Protein AF-S8FD51-F1 (afdb_monomer_lite)

Secondary structure (DSSP, 8-state):
------------PPPPHHHHHHS----------S--HHHHHHHHHHHHHHHHHHHHHHHT-HHHHTTS-HHHHHHHHHHHHHHHHHHHTGGGGGGS-HHHHHHHHHHHHHHHT-----TTS-HHHHHHHHHHHHHHHHTT-TTTT---

pLDDT: mean 81.38, std 18.93, range [36.38, 97.75]

Structure (mmCIF, N/CA/C/O backbone):
data_AF-S8FD51-F1
#
_entry.id   AF-S8FD51-F1
#
loop_
_atom_site.group_PDB
_atom_site.id
_atom_site.type_symbol
_atom_site.label_atom_id
_atom_site.label_alt_id
_atom_site.label_comp_id
_atom_site.label_asym_id
_atom_site.label_entity_id
_atom_site.label_seq_id
_atom_site.pdbx_PDB_ins_code
_atom_site.Cartn_x
_atom_site.Cartn_y
_atom_site.Cartn_z
_atom_site.occupancy
_atom_site.B_iso_or_equiv
_atom_site.auth_seq_id
_atom_site.auth_comp_id
_atom_site.auth_asym_id
_atom_site.auth_atom_id
_atom_site.pdbx_PDB_model_num
ATOM 1 N N . PRO A 1 1 ? 45.066 35.137 -1.827 1.00 44.81 1 PRO A N 1
ATOM 2 C CA . PRO A 1 1 ? 43.643 35.160 -1.405 1.00 44.81 1 PRO A CA 1
ATOM 3 C C . PRO A 1 1 ? 42.875 33.994 -2.047 1.00 44.81 1 PRO A C 1
ATOM 5 O O . PRO A 1 1 ? 42.878 33.868 -3.266 1.00 44.81 1 PRO A O 1
ATOM 8 N N . LEU A 1 2 ? 42.321 33.110 -1.211 1.00 41.88 2 LEU A N 1
ATOM 9 C CA . LEU A 1 2 ? 41.538 31.920 -1.578 1.00 41.88 2 LEU A CA 1
ATOM 10 C C . LEU A 1 2 ? 40.122 32.286 -2.056 1.00 41.88 2 LEU A C 1
ATOM 12 O O . LEU A 1 2 ? 39.590 33.321 -1.654 1.00 41.88 2 LEU A O 1
ATOM 16 N N . PRO A 1 3 ? 39.451 31.340 -2.726 1.00 45.03 3 PRO A N 1
ATOM 17 C CA . PRO A 1 3 ? 38.147 30.893 -2.253 1.00 45.03 3 PRO A CA 1
ATOM 18 C C . PRO A 1 3 ? 38.200 29.416 -1.838 1.00 45.03 3 PRO A C 1
ATOM 20 O O . PRO A 1 3 ? 38.719 28.562 -2.553 1.00 45.03 3 PRO A O 1
ATOM 23 N N . ALA A 1 4 ? 37.686 29.136 -0.641 1.00 45.97 4 ALA A N 1
ATOM 24 C CA . ALA A 1 4 ? 37.618 27.806 -0.048 1.00 45.97 4 ALA A CA 1
ATOM 25 C C . ALA A 1 4 ? 36.537 26.925 -0.717 1.00 45.97 4 ALA A C 1
ATOM 27 O O . ALA A 1 4 ? 35.536 27.458 -1.203 1.00 45.97 4 ALA A O 1
ATOM 28 N N . PRO A 1 5 ? 36.671 25.584 -0.689 1.00 44.50 5 PRO A N 1
ATOM 29 C CA . PRO A 1 5 ? 35.609 24.675 -1.106 1.00 44.50 5 PRO A CA 1
ATOM 30 C C . PRO A 1 5 ? 34.460 24.707 -0.091 1.00 44.50 5 PRO A C 1
ATOM 32 O O . PRO A 1 5 ? 34.668 24.498 1.107 1.00 44.50 5 PRO A O 1
ATOM 35 N N . ILE A 1 6 ? 33.237 24.943 -0.565 1.00 46.31 6 ILE A N 1
ATOM 36 C CA . ILE A 1 6 ? 32.030 24.867 0.261 1.00 46.31 6 ILE A CA 1
ATOM 37 C C . ILE A 1 6 ? 31.780 23.399 0.622 1.00 46.31 6 ILE A C 1
ATOM 39 O O . ILE A 1 6 ? 31.456 22.561 -0.220 1.00 46.31 6 ILE A O 1
ATOM 43 N N . ARG A 1 7 ? 31.930 23.109 1.913 1.00 38.81 7 ARG A N 1
ATOM 44 C CA . ARG A 1 7 ? 31.528 21.872 2.580 1.00 38.81 7 ARG A CA 1
ATOM 45 C C . ARG A 1 7 ? 30.009 21.717 2.464 1.00 38.81 7 ARG A C 1
ATOM 47 O O . ARG A 1 7 ? 29.268 22.385 3.176 1.00 38.81 7 ARG A O 1
ATOM 54 N N . SER A 1 8 ? 29.541 20.835 1.586 1.00 41.50 8 SER A N 1
ATOM 55 C CA . SER A 1 8 ? 28.147 20.383 1.623 1.00 41.50 8 SER A CA 1
ATOM 56 C C . SER A 1 8 ? 28.013 19.382 2.770 1.00 41.50 8 SER A C 1
ATOM 58 O O . SER A 1 8 ? 28.536 18.272 2.704 1.00 41.50 8 SER A O 1
ATOM 60 N N . ASN A 1 9 ? 27.408 19.830 3.869 1.00 36.38 9 ASN A N 1
ATOM 61 C CA . ASN A 1 9 ? 27.149 19.020 5.056 1.00 36.38 9 ASN A CA 1
ATOM 62 C C . ASN A 1 9 ? 26.181 17.855 4.745 1.00 36.38 9 ASN A C 1
ATOM 64 O O . ASN A 1 9 ? 25.287 18.011 3.911 1.00 36.38 9 ASN A O 1
ATOM 68 N N . PRO A 1 10 ? 26.310 16.710 5.440 1.00 53.09 10 PRO A N 1
ATOM 69 C CA . PRO A 1 10 ? 25.436 15.557 5.276 1.00 53.09 10 PRO A CA 1
ATOM 70 C C . PRO A 1 10 ? 24.242 15.680 6.225 1.00 53.09 10 PRO A C 1
ATOM 72 O O . PRO A 1 10 ? 24.395 15.457 7.424 1.00 53.09 10 PRO A O 1
ATOM 75 N N . THR A 1 11 ? 23.045 16.043 5.758 1.00 45.69 11 THR A N 1
ATOM 76 C CA . THR A 1 11 ? 21.856 15.935 6.626 1.00 45.69 11 THR A CA 1
ATOM 77 C C . THR A 1 11 ? 20.558 15.800 5.838 1.00 45.69 11 THR A C 1
ATOM 79 O O . THR A 1 11 ? 19.905 16.775 5.494 1.00 45.69 11 THR A O 1
ATOM 82 N N . ALA A 1 12 ? 20.153 14.558 5.608 1.00 46.50 12 ALA A N 1
ATOM 83 C CA . ALA A 1 12 ? 18.745 14.192 5.575 1.00 46.50 12 ALA A CA 1
ATOM 84 C C . ALA A 1 12 ? 18.652 12.826 6.254 1.00 46.50 12 ALA A C 1
ATOM 86 O O . ALA A 1 12 ? 18.566 11.786 5.604 1.00 46.50 12 ALA A O 1
ATOM 87 N N . GLN A 1 13 ? 18.785 12.824 7.584 1.00 48.22 13 GLN A N 1
ATOM 88 C CA . GLN A 1 13 ? 18.284 11.689 8.349 1.00 48.22 13 GLN A CA 1
ATOM 89 C C . GLN A 1 13 ? 16.775 11.596 8.077 1.00 48.22 13 GLN A C 1
ATOM 91 O O . GLN A 1 13 ? 16.110 12.635 8.049 1.00 48.22 13 GLN A O 1
ATOM 96 N N . PRO A 1 14 ? 16.221 10.395 7.848 1.00 50.59 14 PRO A N 1
ATOM 97 C CA . PRO A 1 14 ? 14.779 10.235 7.809 1.00 50.59 14 PRO A CA 1
ATOM 98 C C . PRO A 1 14 ? 14.224 10.729 9.147 1.00 50.59 14 PRO A C 1
ATOM 100 O O . PRO A 1 14 ? 14.626 10.217 10.192 1.00 50.59 14 PRO A O 1
ATOM 103 N N . CYS A 1 15 ? 13.349 11.740 9.125 1.00 52.56 15 CYS A N 1
ATOM 104 C CA . CYS A 1 15 ? 12.656 12.191 10.329 1.00 52.56 15 CYS A CA 1
ATOM 105 C C . CYS A 1 15 ? 12.031 10.985 11.028 1.00 52.56 15 CYS A C 1
ATOM 107 O O . CYS A 1 15 ? 11.365 10.162 10.385 1.00 52.56 15 CYS A O 1
ATOM 109 N N . SER A 1 16 ? 12.242 10.893 12.338 1.00 58.25 16 SER A N 1
ATOM 110 C CA . SER A 1 16 ? 11.677 9.818 13.144 1.00 58.25 16 SER A CA 1
ATOM 111 C C . SER A 1 16 ? 10.146 9.833 13.050 1.00 58.25 16 SER A C 1
ATOM 113 O O . SER A 1 16 ? 9.520 10.879 12.859 1.00 58.25 16 SER A O 1
ATOM 115 N N . LEU A 1 17 ? 9.511 8.668 13.193 1.00 55.38 17 LEU A N 1
ATOM 116 C CA . LEU A 1 17 ? 8.048 8.545 13.178 1.00 55.38 17 LEU A CA 1
ATOM 117 C C . LEU A 1 17 ? 7.397 9.490 14.212 1.00 55.38 17 LEU A C 1
ATOM 119 O O . LEU A 1 17 ? 6.369 10.102 13.931 1.00 55.38 17 LEU A O 1
ATOM 123 N N . ALA A 1 18 ? 8.056 9.699 15.357 1.00 54.53 18 ALA A N 1
ATOM 124 C CA . ALA A 1 18 ? 7.646 10.649 16.388 1.00 54.53 18 ALA A CA 1
ATOM 125 C C . ALA A 1 18 ? 7.686 12.118 15.919 1.00 54.53 18 ALA A C 1
ATOM 127 O O . ALA A 1 18 ? 6.749 12.868 16.200 1.00 54.53 18 ALA A O 1
ATOM 128 N N . GLU A 1 19 ? 8.707 12.535 15.164 1.00 54.28 19 GLU A N 1
ATOM 129 C CA . GLU A 1 19 ? 8.788 13.892 14.598 1.00 54.28 19 GLU A CA 1
ATOM 130 C C . GLU A 1 19 ? 7.746 14.127 13.506 1.00 54.28 19 GLU A C 1
ATOM 132 O O . GLU A 1 19 ? 7.144 15.197 13.452 1.00 54.28 19 GLU A O 1
ATOM 137 N N . ARG A 1 20 ? 7.466 13.123 12.667 1.00 57.88 20 ARG A N 1
ATOM 138 C CA . ARG A 1 20 ? 6.439 13.230 11.613 1.00 57.88 20 ARG A CA 1
ATOM 139 C C . ARG A 1 20 ? 5.025 13.339 12.186 1.00 57.88 20 ARG A C 1
ATOM 141 O O . ARG A 1 20 ? 4.180 13.990 11.582 1.00 57.88 20 ARG A O 1
ATOM 148 N N . LEU A 1 21 ? 4.781 12.723 13.342 1.00 54.56 21 LEU A N 1
ATOM 149 C CA . LEU A 1 21 ? 3.522 12.841 14.081 1.00 54.56 21 LEU A CA 1
ATOM 150 C C . LEU A 1 21 ? 3.428 14.129 14.919 1.00 54.56 21 LEU A C 1
ATOM 152 O O . LEU A 1 21 ? 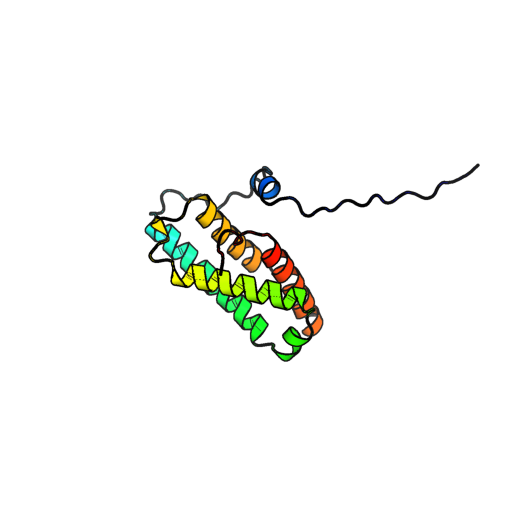2.319 14.567 15.211 1.00 54.56 21 LEU A O 1
ATOM 156 N N . SER A 1 22 ? 4.564 14.725 15.303 1.00 53.69 22 SER A N 1
ATOM 157 C CA . SER A 1 22 ? 4.620 15.935 16.145 1.00 53.69 22 SER A CA 1
ATOM 158 C C . SER A 1 22 ? 4.745 17.238 15.350 1.00 53.69 22 SER A C 1
ATOM 160 O O . SER A 1 22 ? 4.510 18.313 15.900 1.00 53.69 22 SER A O 1
ATOM 162 N N . ALA A 1 23 ? 5.113 17.173 14.066 1.00 51.84 23 ALA A N 1
ATOM 163 C CA . ALA A 1 23 ? 5.178 18.341 13.198 1.00 51.84 23 ALA A CA 1
ATOM 164 C C . ALA A 1 23 ? 3.767 18.931 12.995 1.00 51.84 23 ALA A C 1
ATOM 166 O O . ALA A 1 23 ? 2.871 18.223 12.523 1.00 51.84 23 ALA A O 1
ATOM 167 N N . PRO A 1 24 ? 3.541 20.222 13.303 1.00 45.84 24 PRO A N 1
ATOM 168 C CA . PRO A 1 24 ? 2.249 20.858 13.108 1.00 45.84 24 PRO A CA 1
ATOM 169 C C . PRO A 1 24 ? 2.065 21.137 11.616 1.00 45.84 24 PRO A C 1
ATOM 171 O O . PRO A 1 24 ? 2.333 22.232 11.131 1.00 45.84 24 PRO A O 1
ATOM 174 N N . THR A 1 25 ? 1.618 20.133 10.868 1.00 54.88 25 THR A N 1
ATOM 175 C CA . THR A 1 25 ? 1.099 20.351 9.517 1.00 54.88 25 THR A CA 1
ATOM 176 C C . THR A 1 25 ? -0.418 20.438 9.632 1.00 54.88 25 THR A C 1
ATOM 178 O O . THR A 1 25 ? -1.055 19.409 9.868 1.00 54.88 25 THR A O 1
ATOM 181 N N . PRO A 1 26 ? -1.046 21.618 9.481 1.00 49.03 26 PRO A N 1
ATOM 182 C CA . PRO A 1 26 ? -2.493 21.717 9.402 1.00 49.03 26 PRO A CA 1
ATOM 183 C C . PRO A 1 26 ? -2.944 21.296 7.997 1.00 49.03 26 PRO A C 1
ATOM 185 O O . PRO A 1 26 ? -3.508 22.077 7.239 1.00 49.03 26 PRO A O 1
ATOM 188 N N . CYS A 1 27 ? -2.703 20.040 7.628 1.00 40.34 27 CYS A N 1
ATOM 189 C CA . CYS A 1 27 ? -3.545 19.393 6.637 1.00 40.34 27 CYS A CA 1
ATOM 190 C C . CYS A 1 27 ? -4.773 18.934 7.405 1.00 40.34 27 CYS A C 1
ATOM 192 O O . CYS A 1 27 ? -4.749 17.895 8.062 1.00 40.34 27 CYS A O 1
ATOM 194 N N . SER A 1 28 ? -5.814 19.769 7.381 1.00 43.00 28 SER A N 1
ATOM 195 C CA . SER A 1 28 ? -7.147 19.407 7.844 1.00 43.00 28 SER A CA 1
ATOM 196 C C . SER A 1 28 ? -7.500 18.049 7.246 1.00 43.00 28 SER A C 1
ATOM 198 O O . SER A 1 28 ? -7.869 17.948 6.077 1.00 43.00 28 SER A O 1
ATOM 200 N N . LEU A 1 29 ? -7.388 16.994 8.055 1.00 54.12 29 LEU A N 1
ATOM 201 C CA . LEU A 1 29 ? -8.103 15.755 7.800 1.00 54.12 29 LEU A CA 1
ATOM 202 C C . LEU A 1 29 ? -9.577 16.132 7.583 1.00 54.12 29 LEU A C 1
ATOM 204 O O . LEU A 1 29 ? -10.039 17.104 8.194 1.00 54.12 29 LEU A O 1
ATOM 208 N N . PRO A 1 30 ? -10.314 15.430 6.704 1.00 47.28 30 PRO A N 1
ATOM 209 C CA . PRO A 1 30 ? -11.740 15.668 6.556 1.00 47.28 30 PRO A CA 1
ATOM 210 C C . PRO A 1 30 ? -12.361 15.615 7.946 1.00 47.28 30 PRO A C 1
ATOM 212 O O . PRO A 1 30 ? -12.223 14.613 8.648 1.00 47.28 30 PRO A O 1
ATOM 215 N N . ASP A 1 31 ? -12.950 16.737 8.350 1.00 48.25 31 ASP A N 1
ATOM 216 C CA . ASP A 1 31 ? -13.479 16.944 9.685 1.00 48.25 31 ASP A CA 1
ATOM 217 C C . ASP A 1 31 ? -14.496 15.828 9.944 1.00 48.25 31 ASP A C 1
ATOM 219 O O . ASP A 1 31 ? -15.559 15.766 9.316 1.00 48.25 31 ASP A O 1
ATOM 223 N N . PHE A 1 32 ? -14.120 14.863 10.788 1.00 49.00 32 PHE A N 1
ATOM 224 C CA . PHE A 1 32 ? -14.949 13.721 11.160 1.00 49.00 32 PHE A CA 1
ATOM 225 C C . PHE A 1 32 ? -16.050 14.222 12.097 1.00 49.00 32 PHE A C 1
ATOM 227 O O . PHE A 1 32 ? -16.132 13.835 13.263 1.00 49.00 32 PHE A O 1
ATOM 234 N N . LYS A 1 33 ? -16.922 15.104 11.604 1.00 52.03 33 LYS A N 1
ATOM 235 C CA . LYS A 1 33 ? -18.175 15.432 12.272 1.00 52.03 33 LYS A CA 1
ATOM 236 C C . LYS A 1 33 ? -18.961 14.130 12.454 1.00 52.03 33 LYS A C 1
ATOM 238 O O . LYS A 1 33 ? -19.507 13.599 11.495 1.00 52.03 33 LYS A O 1
ATOM 243 N N . LYS A 1 34 ? -18.956 13.621 13.694 1.00 56.19 34 LYS A N 1
ATOM 244 C CA . LYS A 1 34 ? -19.784 12.528 14.241 1.00 56.19 34 LYS A CA 1
ATOM 245 C C . LYS A 1 34 ? -20.008 11.335 13.292 1.00 56.19 34 LYS A C 1
ATOM 247 O O . LYS A 1 34 ? -21.143 10.909 13.111 1.00 56.19 34 LYS A O 1
ATOM 252 N N . LYS A 1 35 ? -18.946 10.762 12.717 1.00 64.06 35 LYS A N 1
ATOM 253 C CA . LYS A 1 35 ? -19.058 9.411 12.139 1.00 64.06 35 LYS A CA 1
ATOM 254 C C . LYS A 1 35 ? -19.059 8.387 13.266 1.00 64.06 35 LYS A C 1
ATOM 256 O O . LYS A 1 35 ? -18.278 8.519 14.210 1.00 64.06 35 LYS A O 1
ATOM 261 N N . SER A 1 36 ? -19.936 7.394 13.189 1.00 74.69 36 SER A N 1
ATOM 262 C CA . SER A 1 36 ? -19.909 6.274 14.137 1.00 74.69 36 SER A CA 1
ATOM 263 C C . SER A 1 36 ? -18.608 5.477 13.972 1.00 74.69 36 SER A C 1
ATOM 265 O O . SER A 1 36 ? -18.046 5.436 12.876 1.00 74.69 36 SER A O 1
ATOM 267 N N . THR A 1 37 ? -18.130 4.809 15.027 1.00 77.19 37 THR A N 1
ATOM 268 C CA . THR A 1 37 ? -16.938 3.937 14.956 1.00 77.19 37 THR A CA 1
ATOM 269 C C . THR A 1 37 ? -17.037 2.947 13.792 1.00 77.19 37 THR A C 1
ATOM 271 O O . THR A 1 37 ? -16.094 2.791 13.024 1.00 77.19 37 THR A O 1
ATOM 274 N N . LYS A 1 38 ? -18.235 2.394 13.565 1.00 81.12 38 LYS A N 1
ATOM 275 C CA . LYS A 1 38 ? -18.536 1.485 12.455 1.00 81.12 38 LYS A CA 1
ATOM 276 C C . LYS A 1 38 ? -18.317 2.113 11.073 1.00 81.12 38 LYS A C 1
ATOM 278 O O . LYS A 1 38 ? -17.791 1.463 10.175 1.00 81.12 38 LYS A O 1
ATOM 283 N N . GLU A 1 39 ? -18.696 3.376 10.884 1.00 84.62 39 GLU A N 1
ATOM 284 C CA . GLU A 1 39 ? -18.442 4.091 9.626 1.00 84.62 39 GLU A CA 1
ATOM 285 C C . GLU A 1 39 ? -16.957 4.399 9.430 1.00 84.62 39 GLU A C 1
ATOM 287 O O . GLU A 1 39 ? -16.466 4.344 8.304 1.00 84.62 39 GLU A O 1
ATOM 292 N N . VAL A 1 40 ? -16.233 4.719 10.507 1.00 82.19 40 VAL A N 1
ATOM 293 C CA . VAL A 1 40 ? -14.780 4.945 10.451 1.00 82.19 40 VAL A CA 1
ATOM 294 C C . VAL A 1 40 ? -14.062 3.661 10.038 1.00 82.19 40 VAL A C 1
ATOM 296 O O . VAL A 1 40 ? -13.248 3.704 9.115 1.00 82.19 40 VAL A O 1
ATOM 299 N N . VAL A 1 41 ? -14.420 2.526 10.645 1.00 86.31 41 VAL A N 1
ATOM 300 C CA . VAL A 1 41 ? -13.876 1.206 10.297 1.00 86.31 41 VAL A CA 1
ATOM 301 C C . VAL A 1 41 ? -14.202 0.845 8.848 1.00 86.31 41 VAL A C 1
ATOM 303 O O . VAL A 1 41 ? -13.290 0.523 8.096 1.00 86.31 41 VAL A O 1
ATOM 306 N N . GLY A 1 42 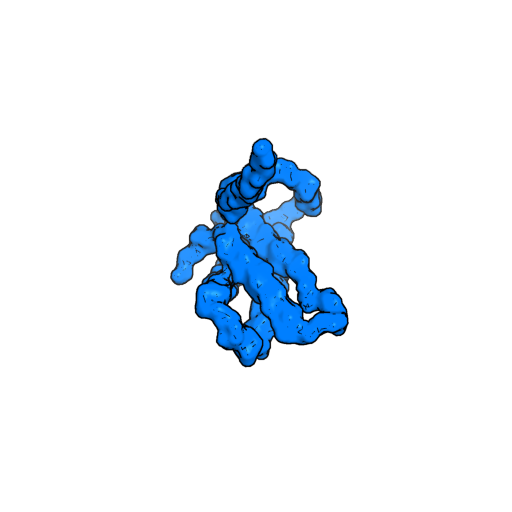? -15.449 1.012 8.397 1.00 89.88 42 GLY A N 1
ATOM 307 C CA . GLY A 1 42 ? -15.814 0.711 7.006 1.00 89.88 42 GLY A CA 1
ATOM 308 C C . GLY A 1 42 ? -15.111 1.599 5.965 1.00 89.88 42 GLY A C 1
ATOM 309 O O . GLY A 1 42 ? -14.856 1.171 4.839 1.00 89.88 42 GLY A O 1
ATOM 310 N N . ILE A 1 43 ? -14.765 2.845 6.311 1.00 89.06 43 ILE A N 1
ATOM 311 C CA . ILE A 1 43 ? -13.930 3.702 5.451 1.00 89.06 43 ILE A CA 1
ATOM 312 C C . ILE A 1 43 ? -12.483 3.203 5.435 1.00 89.06 43 ILE A C 1
ATOM 314 O O . ILE A 1 43 ? -11.848 3.216 4.377 1.00 89.06 43 ILE A O 1
ATOM 318 N N . LEU A 1 44 ? -11.956 2.801 6.592 1.00 91.19 44 LEU A N 1
ATOM 319 C CA . LEU A 1 44 ? -10.599 2.282 6.717 1.00 91.19 44 LEU A CA 1
ATOM 320 C C . LEU A 1 44 ? -10.433 0.976 5.933 1.00 91.19 44 LEU A C 1
ATOM 322 O O . LEU A 1 44 ? -9.478 0.855 5.173 1.00 91.19 44 LEU A O 1
ATOM 326 N N . GLU A 1 45 ? -11.400 0.068 6.032 1.00 94.44 45 GLU A N 1
ATOM 327 C CA . GLU A 1 45 ? -11.454 -1.196 5.294 1.00 94.44 45 GLU A CA 1
ATOM 328 C C . GLU A 1 45 ? -11.370 -0.975 3.784 1.00 94.44 45 GLU A C 1
ATOM 330 O O . GLU A 1 45 ? -10.474 -1.499 3.124 1.00 94.44 45 GLU A O 1
ATOM 335 N N . LYS A 1 46 ? -12.212 -0.089 3.239 1.00 94.38 46 LYS A N 1
ATOM 336 C CA . LYS A 1 46 ? -12.164 0.269 1.812 1.00 94.38 46 LYS A CA 1
ATOM 337 C C . LYS A 1 46 ? -10.804 0.823 1.392 1.00 94.38 46 LYS A C 1
ATOM 339 O O . LYS A 1 46 ? -10.321 0.513 0.303 1.00 94.38 46 LYS A O 1
ATOM 344 N N . LYS A 1 47 ? -10.184 1.653 2.235 1.00 94.62 47 LYS A N 1
ATOM 345 C CA . LYS A 1 47 ? -8.863 2.236 1.959 1.00 94.62 47 LYS A CA 1
ATOM 346 C C . LYS A 1 47 ? -7.760 1.185 1.973 1.00 94.62 47 LYS A C 1
ATOM 348 O O . LYS A 1 47 ? -6.920 1.213 1.077 1.00 94.62 47 LYS A O 1
ATOM 353 N N . VAL A 1 48 ? -7.771 0.277 2.946 1.00 96.88 48 VAL A N 1
ATOM 354 C CA . VAL A 1 48 ? -6.812 -0.832 3.020 1.00 96.88 48 VAL A CA 1
ATOM 355 C C . VAL A 1 48 ? -6.973 -1.734 1.804 1.00 96.88 48 VAL A C 1
ATOM 357 O O . VAL A 1 48 ? -5.988 -1.977 1.117 1.00 96.88 48 VAL A O 1
ATOM 360 N N . HIS A 1 49 ? -8.204 -2.112 1.455 1.00 96.50 49 HIS A N 1
ATOM 361 C CA . HIS A 1 49 ? -8.477 -2.936 0.279 1.00 96.50 49 HIS A CA 1
ATOM 362 C C . HIS A 1 49 ? -7.964 -2.293 -1.019 1.00 96.50 49 HIS A C 1
ATOM 364 O O . HIS A 1 49 ? -7.180 -2.901 -1.740 1.00 96.50 49 HIS A O 1
ATOM 370 N N . THR A 1 50 ? -8.297 -1.019 -1.259 1.00 95.62 50 THR A N 1
ATOM 371 C CA . THR A 1 50 ? -7.799 -0.274 -2.437 1.00 95.62 50 THR A CA 1
ATOM 372 C C . THR A 1 50 ? -6.265 -0.205 -2.453 1.00 95.62 50 THR A C 1
ATOM 374 O O . THR A 1 50 ? -5.625 -0.280 -3.498 1.00 95.62 50 THR A O 1
ATOM 377 N N . THR A 1 51 ? -5.646 -0.059 -1.278 1.00 95.75 51 THR A N 1
ATOM 378 C CA . THR A 1 51 ? -4.183 -0.027 -1.151 1.00 95.75 51 THR A CA 1
ATOM 379 C C . THR A 1 51 ? -3.576 -1.383 -1.513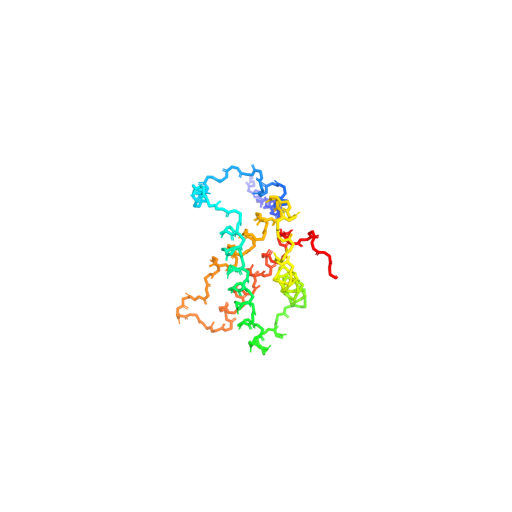 1.00 95.75 51 THR A C 1
ATOM 381 O O . THR A 1 51 ? -2.587 -1.420 -2.241 1.00 95.75 51 THR A O 1
ATOM 384 N N . ILE A 1 52 ? -4.178 -2.489 -1.070 1.00 96.69 52 ILE A N 1
ATOM 385 C CA . ILE A 1 52 ? -3.759 -3.849 -1.441 1.00 96.69 52 ILE A CA 1
ATOM 386 C C . ILE A 1 52 ? -3.866 -4.047 -2.958 1.00 96.69 52 ILE A C 1
ATOM 388 O O . ILE A 1 52 ? -2.910 -4.517 -3.570 1.00 96.69 52 ILE A O 1
ATOM 392 N N . GLU A 1 53 ? -4.960 -3.614 -3.592 1.00 94.81 53 GLU A N 1
ATOM 393 C CA . GLU A 1 53 ? -5.118 -3.681 -5.054 1.00 94.81 53 GLU A CA 1
ATOM 394 C C . GLU A 1 53 ? -4.016 -2.908 -5.798 1.00 94.81 53 GLU A C 1
ATOM 396 O O . GLU A 1 53 ? -3.471 -3.394 -6.793 1.00 94.81 53 GLU A O 1
ATOM 401 N N . HIS A 1 54 ? -3.623 -1.727 -5.303 1.00 92.12 54 HIS A N 1
ATOM 402 C CA . HIS A 1 54 ? -2.497 -0.981 -5.872 1.00 92.12 54 HIS A CA 1
ATOM 403 C C . HIS A 1 54 ? -1.176 -1.755 -5.777 1.00 92.12 54 HIS A C 1
ATOM 405 O O . HIS A 1 54 ? -0.399 -1.745 -6.734 1.00 92.12 54 HIS A O 1
ATOM 411 N N . TYR A 1 55 ? -0.911 -2.433 -4.657 1.00 94.69 55 TYR A N 1
ATOM 412 C CA . TYR A 1 55 ? 0.276 -3.283 -4.515 1.00 94.69 55 TYR A CA 1
ATOM 413 C C . TYR A 1 55 ? 0.205 -4.512 -5.426 1.00 94.69 55 TYR A C 1
ATOM 415 O O . TYR A 1 55 ? 1.196 -4.842 -6.078 1.00 94.69 55 TYR A O 1
ATOM 423 N N . GLN A 1 56 ? -0.969 -5.132 -5.561 1.00 94.88 56 GLN A N 1
ATOM 424 C CA . GLN A 1 56 ? -1.172 -6.253 -6.475 1.00 94.88 56 GLN A CA 1
ATOM 425 C C . GLN A 1 56 ? -0.841 -5.859 -7.919 1.00 94.88 56 GLN A C 1
ATOM 427 O O . GLN A 1 56 ? -0.081 -6.557 -8.587 1.00 94.88 56 GLN A O 1
ATOM 432 N N . ALA A 1 57 ? -1.287 -4.684 -8.371 1.00 92.19 57 ALA A N 1
ATOM 433 C CA . ALA A 1 57 ? -0.968 -4.178 -9.707 1.00 92.19 57 ALA A CA 1
ATOM 434 C C . ALA A 1 57 ? 0.546 -3.988 -9.947 1.00 92.19 57 ALA A C 1
ATOM 436 O O . ALA A 1 57 ? 1.011 -4.067 -11.090 1.00 92.19 57 ALA A O 1
ATOM 437 N N . ILE A 1 58 ? 1.325 -3.743 -8.887 1.00 92.56 58 ILE A N 1
ATOM 438 C CA . ILE A 1 58 ? 2.791 -3.687 -8.944 1.00 92.56 58 ILE A CA 1
ATOM 439 C C . ILE A 1 58 ? 3.386 -5.094 -9.047 1.00 92.56 58 ILE A C 1
ATOM 441 O O . ILE A 1 58 ? 4.247 -5.320 -9.902 1.00 92.56 58 ILE A O 1
ATOM 445 N N . PHE A 1 59 ? 2.917 -6.042 -8.234 1.00 94.31 59 PHE A N 1
ATOM 446 C CA . PHE A 1 59 ? 3.393 -7.430 -8.257 1.00 94.31 59 PHE A CA 1
ATOM 447 C C . PHE A 1 59 ? 3.038 -8.167 -9.552 1.00 94.31 59 PHE A C 1
ATOM 449 O O . PHE A 1 59 ? 3.846 -8.950 -10.056 1.00 94.31 59 PHE A O 1
ATOM 456 N N . ASP A 1 60 ? 1.897 -7.847 -10.161 1.00 94.50 60 ASP A N 1
ATOM 457 C CA . ASP A 1 60 ? 1.473 -8.394 -11.453 1.00 94.50 60 ASP A CA 1
ATOM 458 C C . ASP A 1 60 ? 2.460 -8.048 -12.582 1.00 94.50 60 ASP A C 1
ATOM 460 O O . ASP A 1 60 ? 2.558 -8.753 -13.590 1.00 94.50 60 ASP A O 1
ATOM 464 N N . LYS A 1 61 ? 3.261 -6.985 -12.425 1.00 93.50 61 LYS A N 1
ATOM 465 C CA . LYS A 1 61 ? 4.382 -6.668 -13.323 1.00 93.50 61 LYS A CA 1
ATOM 466 C C . LYS A 1 61 ? 5.651 -7.405 -12.902 1.00 93.50 61 LYS A C 1
ATOM 468 O O . LYS A 1 61 ? 6.710 -6.793 -12.782 1.00 93.50 61 LYS A O 1
ATOM 473 N N . LYS A 1 62 ? 5.560 -8.730 -12.751 1.00 93.19 62 LYS A N 1
ATOM 474 C CA . LYS A 1 62 ? 6.633 -9.610 -12.253 1.00 93.19 62 LYS A CA 1
ATOM 475 C C . LYS A 1 62 ? 8.007 -9.317 -12.863 1.00 93.19 62 LYS A C 1
ATOM 477 O O . LYS A 1 62 ? 8.958 -9.084 -12.132 1.00 93.19 62 LYS A O 1
ATOM 482 N N . TYR A 1 63 ? 8.096 -9.219 -14.190 1.00 94.69 63 TYR A N 1
ATOM 483 C CA . TYR A 1 63 ? 9.365 -8.951 -14.880 1.00 94.69 63 TYR A CA 1
ATOM 484 C C . TYR A 1 63 ? 9.984 -7.579 -14.548 1.00 94.69 63 TYR A C 1
ATOM 486 O O . TYR A 1 63 ? 11.191 -7.418 -14.665 1.00 94.69 63 TYR A O 1
ATOM 494 N N . LEU A 1 64 ? 9.185 -6.574 -14.164 1.00 93.88 64 LEU A N 1
ATOM 495 C CA . LEU A 1 64 ? 9.690 -5.281 -13.682 1.00 93.88 64 LEU A CA 1
ATOM 496 C C . LEU A 1 64 ? 9.995 -5.326 -12.190 1.00 93.88 64 LEU A C 1
ATOM 498 O O . LEU A 1 64 ? 10.948 -4.693 -11.739 1.00 93.88 64 LEU A O 1
ATOM 502 N N . PHE A 1 65 ? 9.189 -6.064 -11.433 1.00 94.62 65 PHE A N 1
ATOM 503 C CA . PHE A 1 65 ? 9.372 -6.239 -10.003 1.00 94.62 65 PHE A CA 1
ATOM 504 C C . PHE A 1 65 ? 10.679 -6.979 -9.684 1.00 94.62 65 PHE A C 1
ATOM 506 O O . PHE A 1 65 ? 11.431 -6.553 -8.812 1.00 94.62 65 PHE A O 1
ATOM 513 N N . GLU A 1 66 ? 11.013 -8.013 -10.458 1.00 93.81 66 GLU A N 1
ATOM 514 C CA . GLU A 1 66 ? 12.270 -8.766 -10.342 1.00 93.81 66 GLU A CA 1
ATOM 515 C C . GLU A 1 66 ? 13.516 -7.909 -10.631 1.00 93.81 66 GLU A C 1
ATOM 517 O O . GLU A 1 66 ? 14.607 -8.238 -10.169 1.00 93.81 66 GLU A O 1
ATOM 522 N N . LEU A 1 67 ? 13.367 -6.781 -11.338 1.00 93.69 67 LEU A N 1
ATOM 523 C CA . LEU A 1 67 ? 14.454 -5.824 -11.594 1.00 93.69 67 LEU A CA 1
ATOM 524 C C . LEU A 1 67 ? 14.701 -4.857 -10.426 1.00 93.69 67 LEU A C 1
ATOM 526 O O . LEU A 1 67 ? 15.637 -4.053 -10.484 1.00 93.69 67 LEU A O 1
ATOM 530 N N . LEU A 1 68 ? 13.860 -4.871 -9.390 1.00 93.38 68 LEU A N 1
ATOM 531 C CA . LEU A 1 68 ? 14.068 -4.058 -8.196 1.00 93.38 68 LEU A CA 1
ATOM 532 C C . LEU A 1 68 ? 15.211 -4.621 -7.350 1.00 93.38 68 LEU A C 1
ATOM 534 O O . LEU A 1 68 ? 15.473 -5.820 -7.343 1.00 93.38 68 LEU A O 1
ATOM 538 N N . LEU A 1 69 ? 15.856 -3.755 -6.568 1.00 92.81 69 LEU A N 1
ATOM 539 C CA . LEU A 1 69 ? 16.835 -4.192 -5.574 1.00 92.81 69 LEU A CA 1
ATOM 540 C C . LEU A 1 69 ? 16.159 -5.077 -4.518 1.00 92.81 69 LEU A C 1
ATOM 542 O O . LEU A 1 69 ? 15.022 -4.812 -4.123 1.00 92.81 69 LEU A O 1
ATOM 546 N N . GLY A 1 70 ? 16.881 -6.086 -4.022 1.00 94.00 70 GLY A N 1
ATOM 547 C CA . GLY A 1 70 ? 16.343 -7.050 -3.055 1.00 94.00 70 GLY A CA 1
ATOM 548 C C . GLY A 1 70 ? 15.742 -6.391 -1.809 1.00 94.00 70 GLY A C 1
ATOM 549 O O . GLY A 1 70 ? 14.690 -6.811 -1.340 1.00 94.00 70 GLY A O 1
ATOM 550 N N . ASP A 1 71 ? 16.343 -5.308 -1.315 1.00 94.62 71 ASP A N 1
ATOM 551 C CA . ASP A 1 71 ? 15.832 -4.559 -0.160 1.00 94.62 71 ASP A CA 1
ATOM 552 C C . ASP A 1 71 ? 14.471 -3.908 -0.444 1.00 94.62 71 ASP A C 1
ATOM 554 O O . ASP A 1 71 ? 13.576 -3.947 0.399 1.00 94.62 71 ASP A O 1
ATOM 558 N N . SER A 1 72 ? 14.289 -3.352 -1.647 1.00 94.44 72 SER A N 1
ATOM 559 C CA . SER A 1 72 ? 13.010 -2.784 -2.081 1.00 94.44 72 SER A CA 1
ATOM 560 C C . SER A 1 72 ? 11.946 -3.867 -2.209 1.00 94.44 72 SER A C 1
ATOM 562 O O . SER A 1 72 ? 10.836 -3.677 -1.722 1.00 94.44 72 SER A O 1
ATOM 564 N N . GLN A 1 73 ? 12.287 -5.018 -2.797 1.00 95.75 73 GLN A N 1
ATOM 565 C CA . GLN A 1 73 ? 11.361 -6.150 -2.898 1.00 95.75 73 GLN A CA 1
ATOM 566 C C . GLN A 1 73 ? 10.909 -6.614 -1.509 1.00 95.75 73 GLN A C 1
ATOM 568 O O . GLN A 1 73 ? 9.709 -6.707 -1.256 1.00 95.75 73 GLN A O 1
ATOM 573 N N . ARG A 1 74 ? 11.852 -6.825 -0.578 1.00 96.06 74 ARG A N 1
ATOM 574 C CA . ARG A 1 74 ? 11.542 -7.237 0.802 1.00 96.06 74 ARG A CA 1
ATOM 575 C C . ARG A 1 74 ? 10.656 -6.224 1.524 1.00 96.06 74 ARG A C 1
ATOM 577 O O . ARG A 1 74 ? 9.702 -6.627 2.179 1.00 96.06 74 ARG A O 1
ATOM 584 N N . ALA 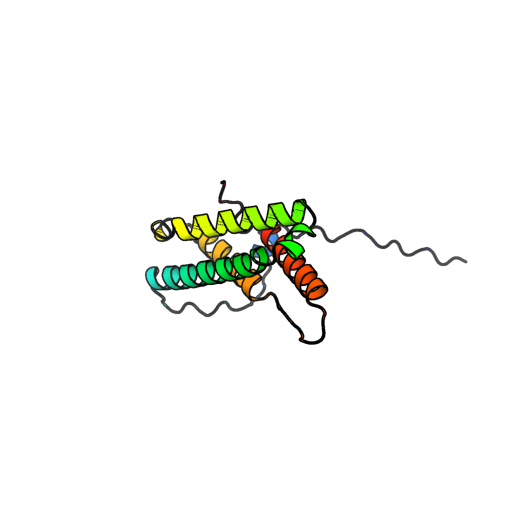A 1 75 ? 10.940 -4.928 1.392 1.00 96.19 75 ALA A N 1
ATOM 585 C CA . ALA A 1 75 ? 10.129 -3.882 2.013 1.00 96.19 75 ALA A CA 1
ATOM 586 C C . ALA A 1 75 ? 8.687 -3.877 1.479 1.00 96.19 75 ALA A C 1
ATOM 588 O O . ALA A 1 75 ? 7.744 -3.769 2.262 1.00 96.19 75 ALA A O 1
ATOM 589 N N . LEU A 1 76 ? 8.510 -4.023 0.161 1.00 96.56 76 LEU A N 1
ATOM 590 C CA . LEU A 1 76 ? 7.188 -4.052 -0.469 1.00 96.56 76 LEU A CA 1
ATOM 591 C C . LEU A 1 76 ? 6.395 -5.311 -0.090 1.00 96.56 76 LEU A C 1
ATOM 593 O O . LEU A 1 76 ? 5.206 -5.195 0.207 1.00 96.56 76 LEU A O 1
ATOM 597 N N . HIS A 1 77 ? 7.045 -6.479 -0.039 1.00 96.69 77 HIS A N 1
ATOM 598 C CA . HIS A 1 77 ? 6.423 -7.713 0.450 1.00 96.69 77 HIS A CA 1
ATOM 599 C C . HIS A 1 77 ? 5.983 -7.575 1.905 1.00 96.69 77 HIS A C 1
ATOM 601 O O . HIS A 1 77 ? 4.791 -7.670 2.175 1.00 96.69 77 HIS A O 1
ATOM 607 N N . ARG A 1 78 ? 6.905 -7.205 2.806 1.00 97.00 78 ARG A N 1
ATOM 608 C CA . ARG A 1 78 ? 6.610 -6.996 4.232 1.00 97.00 78 ARG A CA 1
ATOM 609 C C . ARG A 1 78 ? 5.408 -6.080 4.438 1.00 97.00 78 ARG A C 1
ATOM 611 O O . ARG A 1 78 ? 4.527 -6.374 5.235 1.00 97.00 78 ARG A O 1
ATOM 618 N N . PHE A 1 79 ? 5.380 -4.952 3.734 1.00 96.50 79 PHE A N 1
ATOM 619 C CA . PHE A 1 79 ? 4.295 -3.990 3.881 1.00 96.50 79 PHE A CA 1
ATOM 620 C C . PHE A 1 79 ? 2.958 -4.529 3.363 1.00 96.50 79 PHE A C 1
ATOM 622 O O . PHE A 1 79 ? 1.922 -4.253 3.958 1.00 96.50 79 PHE A O 1
ATOM 629 N N . THR A 1 80 ? 2.971 -5.326 2.293 1.00 97.06 80 THR A N 1
ATOM 630 C CA . THR A 1 80 ? 1.757 -5.998 1.802 1.00 97.06 80 THR A CA 1
ATOM 631 C C . THR A 1 80 ? 1.269 -7.037 2.801 1.00 97.06 80 THR A C 1
ATOM 633 O O . THR A 1 80 ? 0.079 -7.073 3.091 1.00 97.06 80 THR A O 1
ATOM 636 N N . ASP A 1 81 ? 2.170 -7.823 3.389 1.00 97.69 81 ASP A N 1
ATOM 637 C CA . ASP A 1 81 ? 1.813 -8.798 4.422 1.00 97.69 81 ASP A CA 1
ATOM 638 C C . ASP A 1 81 ? 1.166 -8.096 5.627 1.00 97.69 81 ASP A C 1
ATOM 640 O O . ASP A 1 81 ? 0.136 -8.538 6.132 1.00 97.69 81 ASP A O 1
ATOM 644 N N . GLN A 1 82 ? 1.700 -6.937 6.031 1.00 97.75 82 GLN A N 1
ATOM 645 C CA . GLN A 1 82 ? 1.110 -6.098 7.080 1.00 97.75 82 GLN A CA 1
ATOM 646 C C . GLN A 1 82 ? -0.270 -5.550 6.690 1.00 97.75 82 GLN A C 1
ATOM 648 O O . GLN A 1 82 ? -1.173 -5.542 7.524 1.00 97.75 82 GLN A O 1
ATOM 653 N N . LEU A 1 83 ? -0.470 -5.114 5.441 1.00 97.12 83 LEU A N 1
ATOM 654 C CA . LEU A 1 83 ? -1.783 -4.676 4.952 1.00 97.12 83 LEU A CA 1
ATOM 655 C C . LEU A 1 83 ? -2.801 -5.823 4.924 1.00 97.12 83 LEU A C 1
ATOM 657 O O . LEU A 1 83 ? -3.944 -5.624 5.335 1.00 97.12 83 LEU A O 1
ATOM 661 N N . ASN A 1 84 ? -2.387 -7.015 4.492 1.00 97.25 84 ASN A N 1
ATOM 662 C CA . ASN A 1 84 ? -3.222 -8.214 4.515 1.00 97.25 84 ASN A CA 1
ATOM 663 C C . ASN A 1 84 ? -3.605 -8.575 5.952 1.00 97.25 84 ASN A C 1
ATOM 665 O O . ASN A 1 84 ? -4.780 -8.774 6.233 1.00 97.25 84 ASN A O 1
ATOM 669 N N . TRP A 1 85 ? -2.656 -8.522 6.891 1.00 97.38 85 TRP A N 1
ATOM 670 C CA . TRP A 1 85 ? -2.957 -8.735 8.306 1.00 97.38 85 TRP A CA 1
ATOM 671 C C . TRP A 1 85 ? -3.990 -7.736 8.836 1.00 97.38 85 TRP A C 1
ATOM 673 O O . TRP A 1 85 ? -4.902 -8.127 9.564 1.00 97.38 85 TRP A O 1
ATOM 683 N N . VAL A 1 86 ? -3.883 -6.453 8.467 1.00 96.38 86 VAL A N 1
ATOM 684 C CA . VAL A 1 86 ? -4.891 -5.442 8.832 1.00 96.38 86 VAL A CA 1
ATOM 685 C C . VAL A 1 86 ? -6.254 -5.823 8.257 1.00 96.38 86 VAL A C 1
ATOM 687 O O . VAL A 1 86 ? -7.241 -5.786 8.990 1.00 96.38 86 VAL A O 1
ATOM 690 N N . SER A 1 87 ? -6.300 -6.218 6.982 1.00 96.12 87 SER A N 1
ATOM 691 C CA . SER A 1 87 ? -7.525 -6.668 6.314 1.00 96.12 87 SER A CA 1
ATOM 692 C C . SER A 1 87 ? -8.174 -7.854 7.034 1.00 96.12 87 SER A C 1
ATOM 694 O O . SER A 1 87 ? -9.383 -7.853 7.256 1.00 96.12 87 SER A O 1
ATOM 696 N N . ASP A 1 88 ? -7.371 -8.824 7.463 1.00 95.94 88 ASP A N 1
ATOM 697 C CA . ASP A 1 88 ? -7.836 -10.048 8.121 1.00 95.94 88 ASP A CA 1
ATOM 698 C C . ASP A 1 88 ? -8.270 -9.835 9.582 1.00 95.94 88 ASP A C 1
ATOM 700 O O . ASP A 1 88 ? -8.917 -10.707 10.159 1.00 95.94 88 ASP A O 1
ATOM 704 N N . ASN A 1 89 ? -7.920 -8.699 10.199 1.00 95.25 89 ASN A N 1
ATOM 705 C CA . ASN A 1 89 ? -8.187 -8.412 11.615 1.00 95.25 89 ASN A CA 1
ATOM 706 C C . ASN A 1 89 ? -9.138 -7.222 11.834 1.00 95.25 89 ASN A C 1
ATOM 708 O O . ASN A 1 89 ? -9.201 -6.675 12.941 1.00 95.25 89 ASN A O 1
ATOM 712 N N . PHE A 1 90 ? -9.895 -6.807 10.811 1.00 92.50 90 PHE A N 1
ATOM 713 C CA . PHE A 1 90 ? -10.884 -5.732 10.955 1.00 92.50 90 PHE A CA 1
ATOM 714 C C . PHE A 1 90 ? -12.002 -6.055 11.957 1.00 92.50 90 PHE A C 1
ATOM 716 O O . PHE A 1 90 ? -12.572 -5.135 12.543 1.00 92.50 90 PHE A O 1
ATOM 723 N N . ASP A 1 91 ? -12.273 -7.333 12.231 1.00 90.06 91 ASP A N 1
ATOM 724 C CA . ASP A 1 91 ? -13.183 -7.777 13.296 1.00 90.06 91 ASP A CA 1
ATOM 725 C C . ASP A 1 91 ? -12.745 -7.287 14.690 1.00 90.06 91 ASP A C 1
ATOM 727 O O . ASP A 1 91 ? -13.577 -7.069 15.570 1.00 90.06 91 ASP A O 1
ATOM 731 N N . LYS A 1 92 ? -11.441 -7.053 14.877 1.00 90.12 92 LYS A N 1
ATOM 732 C CA . LYS A 1 92 ? -10.834 -6.538 16.114 1.00 90.12 92 LYS A CA 1
ATOM 733 C C . LYS A 1 92 ? -10.526 -5.045 16.043 1.00 90.12 92 LYS A C 1
ATOM 735 O O . LYS A 1 92 ? -9.897 -4.526 16.967 1.00 90.12 92 LYS A O 1
ATOM 740 N N . ALA A 1 93 ? -10.948 -4.345 14.989 1.00 87.50 93 ALA A N 1
ATOM 741 C CA . ALA A 1 93 ? -10.590 -2.945 14.775 1.00 87.50 93 ALA A CA 1
ATOM 742 C C . ALA A 1 93 ? -11.056 -2.023 15.911 1.00 87.50 93 ALA A C 1
ATOM 744 O O . ALA A 1 93 ? -10.383 -1.039 16.216 1.00 87.50 93 ALA A O 1
ATOM 745 N N . ASP A 1 94 ? -12.150 -2.364 16.595 1.00 85.69 94 ASP A N 1
ATOM 746 C CA . ASP A 1 94 ? -12.634 -1.619 17.764 1.00 85.69 94 ASP A CA 1
ATOM 747 C C . ASP A 1 94 ? -11.652 -1.660 18.954 1.00 85.69 94 ASP A C 1
ATOM 749 O O . ASP A 1 94 ? -11.653 -0.752 19.784 1.00 85.69 94 ASP A O 1
ATOM 753 N N . ASN A 1 95 ? -10.771 -2.668 19.017 1.00 89.88 95 ASN A N 1
ATOM 754 C CA . ASN A 1 95 ? -9.737 -2.801 20.050 1.00 89.88 95 ASN A CA 1
ATOM 755 C C . ASN A 1 95 ? -8.431 -2.084 19.687 1.00 89.88 95 ASN A C 1
ATOM 757 O O . ASN A 1 95 ? -7.530 -1.983 20.524 1.00 89.88 95 ASN A O 1
ATOM 761 N N . TRP A 1 96 ? -8.285 -1.612 18.448 1.00 91.44 96 TRP A N 1
ATOM 762 C CA . TRP A 1 96 ? -7.094 -0.875 18.055 1.00 91.44 96 TRP A CA 1
ATOM 763 C C . TRP A 1 96 ? -7.096 0.511 18.687 1.00 91.44 96 TRP A C 1
ATOM 765 O O . TRP A 1 96 ? -8.084 1.247 18.687 1.00 91.44 96 TRP A O 1
ATOM 775 N N . SER A 1 97 ? -5.934 0.904 19.191 1.00 90.94 97 SER A N 1
ATOM 776 C CA . SER A 1 97 ? -5.701 2.263 19.653 1.00 90.94 97 SER A CA 1
ATOM 777 C C . SER A 1 97 ? -5.929 3.271 18.523 1.00 90.94 97 SER A C 1
ATOM 779 O O . SER A 1 97 ? -5.714 3.000 17.338 1.00 90.94 97 SER A O 1
ATOM 781 N N . LYS A 1 98 ? -6.275 4.504 18.898 1.00 88.75 98 LYS A N 1
ATOM 782 C CA . LYS A 1 98 ? -6.380 5.625 17.953 1.00 88.75 98 LYS A CA 1
ATOM 783 C C . LYS A 1 98 ? -5.097 5.818 17.131 1.00 88.75 98 LYS A C 1
ATOM 785 O O . LYS A 1 98 ? -5.167 6.203 15.967 1.00 88.75 98 LYS A O 1
ATOM 790 N N . GLN A 1 99 ? -3.932 5.543 17.724 1.00 90.31 99 GLN A N 1
ATOM 791 C CA . GLN A 1 99 ? -2.648 5.616 17.030 1.00 90.31 99 GLN A CA 1
ATOM 792 C C . GLN A 1 99 ? -2.551 4.574 15.912 1.00 90.31 99 GLN A C 1
ATOM 794 O O . GLN A 1 99 ? -2.165 4.935 14.807 1.00 90.31 99 GLN A O 1
ATOM 799 N N . GLN A 1 100 ? -2.951 3.325 16.157 1.00 93.06 100 GLN A N 1
ATOM 800 C CA . GLN A 1 100 ? -2.945 2.266 15.140 1.00 93.06 100 GLN A CA 1
ATOM 801 C C . GLN A 1 100 ? -3.884 2.601 13.975 1.00 93.06 100 GLN A C 1
ATOM 803 O O . GLN A 1 100 ? -3.460 2.552 12.821 1.00 93.06 100 GLN A O 1
ATOM 808 N N . HIS A 1 101 ? -5.111 3.050 14.267 1.00 90.94 101 HIS A N 1
ATOM 809 C CA . HIS A 1 101 ? -6.057 3.532 13.247 1.00 90.94 101 HIS A CA 1
ATOM 810 C C . HIS A 1 101 ? -5.463 4.646 12.385 1.00 90.94 101 HIS A C 1
ATOM 812 O O . HIS A 1 101 ? -5.488 4.577 11.156 1.00 90.94 101 HIS A O 1
ATOM 818 N N . ASN A 1 102 ? -4.885 5.663 13.027 1.00 90.62 102 ASN A N 1
ATOM 819 C CA . ASN A 1 102 ? -4.262 6.779 12.323 1.00 90.62 102 ASN A CA 1
ATOM 820 C C . ASN A 1 102 ? -3.059 6.330 11.491 1.00 90.62 102 ASN A C 1
ATOM 822 O O . ASN A 1 102 ? -2.895 6.805 10.371 1.00 90.62 102 ASN A O 1
ATOM 826 N N . SER A 1 103 ? -2.234 5.420 12.007 1.00 93.56 103 SER A N 1
ATOM 827 C CA . SER A 1 103 ? -1.089 4.886 11.274 1.00 93.56 103 SER A CA 1
ATOM 828 C C . SER A 1 103 ? -1.513 4.146 10.006 1.00 93.56 103 SER A C 1
ATOM 830 O O . SER A 1 103 ? -0.940 4.399 8.947 1.00 93.56 103 SER A O 1
ATOM 832 N N . ILE A 1 104 ? -2.544 3.295 10.076 1.00 94.62 104 ILE A N 1
ATOM 833 C CA . ILE A 1 104 ? -3.102 2.601 8.901 1.00 94.62 104 ILE A CA 1
ATOM 834 C C . ILE A 1 104 ? -3.666 3.621 7.906 1.00 94.62 104 ILE A C 1
ATOM 836 O O . ILE A 1 104 ? -3.399 3.543 6.704 1.00 94.62 104 ILE A O 1
ATOM 840 N N . LEU A 1 105 ? -4.418 4.610 8.396 1.00 93.44 105 LEU A N 1
ATOM 841 C CA . LEU A 1 105 ? -5.002 5.647 7.551 1.00 93.44 105 LEU A CA 1
ATOM 842 C C . LEU A 1 105 ? -3.921 6.449 6.814 1.00 93.44 105 LEU A C 1
ATOM 844 O O . LEU A 1 105 ? -4.058 6.696 5.615 1.00 93.44 105 LEU A O 1
ATOM 848 N N . TRP A 1 106 ? -2.848 6.826 7.512 1.00 94.19 106 TRP A N 1
ATOM 849 C CA . TRP A 1 106 ? -1.709 7.538 6.936 1.00 94.19 106 TRP A CA 1
ATOM 850 C C . TRP A 1 106 ? -0.957 6.695 5.914 1.00 94.19 106 TRP A C 1
ATOM 852 O O . TRP A 1 106 ? -0.661 7.200 4.834 1.00 94.19 106 TRP A O 1
ATOM 862 N N . ALA A 1 107 ? -0.707 5.420 6.214 1.00 94.62 107 ALA A N 1
ATOM 863 C CA . ALA A 1 107 ? -0.121 4.474 5.271 1.00 94.62 107 ALA A CA 1
ATOM 864 C C . ALA A 1 107 ? -0.922 4.429 3.958 1.00 94.62 107 ALA A C 1
ATOM 866 O O . ALA A 1 107 ? -0.372 4.696 2.887 1.00 94.62 107 ALA A O 1
ATOM 867 N N . CYS A 1 108 ? -2.235 4.194 4.043 1.00 95.06 108 CYS A N 1
ATOM 868 C CA . CYS A 1 108 ? -3.116 4.141 2.872 1.00 95.06 108 CYS A CA 1
ATOM 869 C C . CYS A 1 108 ? -3.174 5.485 2.131 1.00 95.06 108 CYS A C 1
ATOM 871 O O . CYS A 1 108 ? -3.186 5.528 0.902 1.00 95.06 108 CYS A O 1
ATOM 873 N N . HIS A 1 109 ? -3.207 6.601 2.867 1.00 93.31 109 HIS A N 1
ATOM 874 C CA . HIS A 1 109 ? -3.203 7.936 2.275 1.00 93.31 109 HIS A CA 1
ATOM 875 C C . HIS A 1 109 ? -1.919 8.193 1.481 1.00 93.31 109 HIS A C 1
ATOM 877 O O . HIS A 1 109 ? -1.998 8.600 0.326 1.00 93.31 109 HIS A O 1
ATOM 883 N N . CYS A 1 110 ? -0.748 7.915 2.060 1.00 93.06 110 CYS A N 1
ATOM 884 C CA . CYS A 1 110 ? 0.533 8.095 1.381 1.00 93.06 110 CYS A CA 1
ATOM 885 C C . CYS A 1 110 ? 0.614 7.262 0.095 1.00 93.06 110 CYS A C 1
ATOM 887 O O . CYS A 1 110 ? 1.059 7.776 -0.929 1.00 93.06 110 CYS A O 1
ATOM 889 N N . VAL A 1 111 ? 0.141 6.012 0.114 1.00 92.81 111 VAL A N 1
ATOM 890 C CA . VAL A 1 111 ? 0.102 5.177 -1.098 1.00 92.81 111 VAL A CA 1
ATOM 891 C C . VAL A 1 111 ? -0.845 5.773 -2.140 1.00 92.81 111 VAL A C 1
ATOM 893 O O . VAL A 1 111 ? -0.480 5.888 -3.307 1.00 92.81 111 VAL A O 1
ATOM 896 N N . GLY A 1 112 ? -2.034 6.213 -1.722 1.00 90.81 112 GLY A N 1
ATOM 897 C CA . GLY A 1 112 ? -3.022 6.829 -2.610 1.00 90.81 112 GLY A CA 1
ATOM 898 C C . GLY A 1 112 ? -2.569 8.148 -3.248 1.00 90.81 112 GLY A C 1
ATOM 899 O O . GLY A 1 112 ? -3.112 8.531 -4.279 1.00 90.81 112 GLY A O 1
ATOM 900 N N . THR A 1 113 ? -1.577 8.832 -2.670 1.00 90.94 113 THR A N 1
ATOM 901 C CA . THR A 1 113 ? -0.995 10.060 -3.243 1.00 90.94 113 THR A CA 1
ATOM 902 C C . THR A 1 113 ? 0.100 9.814 -4.280 1.00 90.94 113 THR A C 1
ATOM 904 O O . THR A 1 113 ? 0.564 10.771 -4.897 1.00 90.94 113 THR A O 1
ATOM 907 N N . ILE A 1 114 ? 0.539 8.567 -4.486 1.00 88.50 114 ILE A N 1
ATOM 908 C CA . ILE A 1 114 ? 1.561 8.278 -5.494 1.00 88.50 114 ILE A CA 1
ATOM 909 C C . ILE A 1 114 ? 0.966 8.460 -6.886 1.00 88.50 114 ILE A C 1
ATOM 911 O O . ILE A 1 114 ? 0.013 7.790 -7.279 1.00 88.50 114 ILE A O 1
ATOM 915 N N . GLU A 1 115 ? 1.575 9.343 -7.667 1.00 84.19 115 GLU A N 1
ATOM 916 C CA . GLU A 1 115 ? 1.203 9.537 -9.061 1.00 84.19 115 GLU A CA 1
ATOM 917 C C . GLU A 1 115 ? 1.800 8.439 -9.946 1.00 84.19 115 GLU A C 1
ATOM 919 O O . GLU A 1 115 ? 3.014 8.357 -10.154 1.00 84.19 115 GLU A O 1
ATOM 924 N N . PHE A 1 116 ? 0.926 7.622 -10.534 1.00 71.25 116 PHE A N 1
ATOM 925 C CA . PHE A 1 116 ? 1.319 6.515 -11.408 1.00 71.25 116 PHE A CA 1
ATOM 926 C C . PHE A 1 116 ? 1.680 6.944 -12.840 1.00 71.25 116 PHE A C 1
ATOM 928 O O . PHE A 1 116 ? 2.222 6.133 -13.596 1.00 71.25 116 PHE A O 1
ATOM 935 N N . SER A 1 117 ? 1.397 8.186 -13.265 1.00 67.81 117 SER A N 1
ATOM 936 C CA . SER A 1 117 ? 1.710 8.592 -14.640 1.00 67.81 117 SER A CA 1
ATOM 937 C C . SER A 1 117 ? 1.684 10.093 -14.929 1.00 67.81 117 SER A C 1
ATOM 939 O O . SER A 1 117 ? 0.703 10.773 -14.658 1.00 67.81 117 SER A O 1
ATOM 941 N N . THR A 1 118 ? 2.653 10.514 -15.745 1.00 60.47 118 THR A N 1
ATOM 942 C CA . THR A 1 118 ? 2.414 11.325 -16.953 1.00 60.47 118 THR A CA 1
ATOM 943 C C . THR A 1 118 ? 2.531 10.401 -18.178 1.00 60.47 118 THR A C 1
ATOM 945 O O . THR A 1 118 ? 3.281 9.423 -18.139 1.00 60.47 118 THR A O 1
ATOM 948 N N . LYS A 1 119 ? 1.716 10.583 -19.230 1.00 67.38 119 LYS A N 1
ATOM 949 C CA . LYS A 1 119 ? 1.638 9.638 -20.376 1.00 67.38 119 LYS A CA 1
ATOM 950 C C . LYS A 1 119 ? 2.916 9.583 -21.228 1.00 67.38 119 LYS A C 1
ATOM 952 O O . LYS A 1 119 ? 3.068 8.674 -22.035 1.00 67.38 119 LYS A O 1
ATOM 957 N N . GLU A 1 120 ? 3.812 10.539 -21.031 1.00 78.81 120 GLU A N 1
ATOM 958 C CA . GLU A 1 120 ? 5.008 10.761 -21.844 1.00 78.81 120 GLU A CA 1
ATOM 959 C C . GLU A 1 120 ? 6.210 9.914 -21.395 1.00 78.81 120 GLU A C 1
ATOM 961 O O . GLU A 1 120 ? 7.180 9.773 -22.136 1.00 78.81 120 GLU A O 1
ATOM 966 N N . GLU A 1 121 ? 6.162 9.309 -20.201 1.00 83.31 121 GLU A N 1
ATOM 967 C CA . GLU A 1 121 ? 7.279 8.516 -19.685 1.00 83.31 121 GLU A CA 1
ATOM 968 C C . GLU A 1 121 ? 7.184 7.014 -20.028 1.00 83.31 121 GLU A C 1
ATOM 970 O O . GLU A 1 121 ? 6.114 6.403 -19.904 1.00 83.31 121 GLU A O 1
ATOM 975 N N . PRO A 1 122 ? 8.317 6.357 -20.359 1.00 88.00 122 PRO A N 1
ATOM 976 C CA . PRO A 1 122 ? 8.370 4.908 -20.527 1.00 88.00 122 PRO A CA 1
ATOM 977 C C . PRO A 1 122 ? 7.884 4.158 -19.280 1.00 88.00 122 PRO A C 1
ATOM 979 O O . PRO A 1 122 ? 8.196 4.535 -18.148 1.00 88.00 122 PRO A O 1
ATOM 982 N N . LEU A 1 123 ? 7.182 3.035 -19.476 1.00 87.38 123 LEU A N 1
ATOM 983 C CA . LEU A 1 123 ? 6.636 2.215 -18.384 1.00 87.38 123 LEU A CA 1
ATOM 984 C C . LEU A 1 123 ? 7.693 1.831 -17.338 1.00 87.38 123 LEU A C 1
ATOM 986 O O . LEU A 1 123 ? 7.434 1.965 -16.149 1.00 87.38 123 LEU A O 1
ATOM 990 N N . VAL A 1 124 ? 8.888 1.418 -17.770 1.00 89.44 124 VAL A N 1
ATOM 991 C CA . VAL A 1 124 ? 9.993 1.028 -16.873 1.00 89.44 124 VAL A CA 1
ATOM 992 C C . VAL A 1 124 ? 10.395 2.175 -15.939 1.00 89.44 124 VAL A C 1
ATOM 994 O O . VAL A 1 124 ? 10.664 1.956 -14.759 1.00 89.44 124 VAL A O 1
ATOM 997 N N . LYS A 1 125 ? 10.411 3.412 -16.453 1.00 88.38 125 LYS A N 1
ATOM 998 C CA . LYS A 1 125 ? 10.771 4.606 -15.680 1.00 88.38 125 LYS A CA 1
ATOM 999 C C . LYS A 1 125 ? 9.688 4.936 -14.654 1.00 88.38 125 LYS A C 1
ATOM 1001 O O . LYS A 1 125 ? 10.011 5.133 -13.483 1.00 88.38 125 LYS A O 1
ATOM 1006 N N . ARG A 1 126 ? 8.418 4.907 -15.075 1.00 89.75 126 ARG A N 1
ATOM 1007 C CA . ARG A 1 126 ? 7.262 5.105 -14.184 1.00 89.75 126 ARG A CA 1
ATOM 1008 C C . ARG A 1 126 ? 7.221 4.058 -13.080 1.00 89.75 126 ARG A C 1
ATOM 1010 O O . ARG A 1 126 ? 7.114 4.418 -11.915 1.00 89.75 126 ARG A O 1
ATOM 1017 N N . PHE A 1 127 ? 7.395 2.786 -13.438 1.00 91.50 127 PHE A N 1
ATOM 1018 C CA . PHE A 1 127 ? 7.426 1.686 -12.481 1.00 91.50 127 PHE A CA 1
ATOM 1019 C C . PHE A 1 127 ? 8.517 1.909 -11.437 1.00 91.50 127 PHE A C 1
ATOM 1021 O O . PHE A 1 127 ? 8.219 1.940 -10.252 1.00 91.50 127 PHE A O 1
ATOM 1028 N N . ARG A 1 128 ? 9.756 2.189 -11.867 1.00 91.12 128 ARG A N 1
ATOM 1029 C CA . ARG A 1 128 ? 10.871 2.461 -10.949 1.00 91.12 128 ARG A CA 1
ATOM 1030 C C . ARG A 1 128 ? 10.582 3.626 -9.996 1.00 91.12 128 ARG A C 1
ATOM 1032 O O . ARG A 1 128 ? 10.951 3.545 -8.826 1.00 91.12 128 ARG A O 1
ATOM 1039 N N . LYS A 1 129 ? 9.966 4.709 -10.485 1.00 91.25 129 LYS A N 1
ATOM 1040 C CA . LYS A 1 129 ? 9.580 5.863 -9.656 1.00 91.25 129 LYS A CA 1
ATOM 1041 C C . LYS A 1 129 ? 8.553 5.444 -8.602 1.00 91.25 129 LYS A C 1
ATOM 1043 O O . LYS A 1 129 ? 8.813 5.598 -7.414 1.00 91.25 129 LYS A O 1
ATOM 1048 N N . VAL A 1 130 ? 7.453 4.833 -9.038 1.00 92.12 130 VAL A N 1
ATOM 1049 C CA . VAL A 1 130 ? 6.368 4.369 -8.164 1.00 92.12 130 VAL A CA 1
ATOM 1050 C C . VAL A 1 130 ? 6.885 3.402 -7.104 1.00 92.12 130 VAL A C 1
ATOM 1052 O O . VAL A 1 130 ? 6.619 3.588 -5.922 1.00 92.12 130 VAL A O 1
ATOM 1055 N N . THR A 1 131 ? 7.675 2.397 -7.485 1.00 94.06 131 THR A N 1
ATOM 1056 C CA . THR A 1 131 ? 8.192 1.416 -6.524 1.00 94.06 131 THR A CA 1
ATOM 1057 C C . THR A 1 131 ? 9.176 2.031 -5.541 1.00 94.06 131 THR A C 1
ATOM 1059 O O . THR A 1 131 ? 9.210 1.609 -4.393 1.00 94.06 131 THR A O 1
ATOM 1062 N N . LYS A 1 132 ? 9.949 3.047 -5.946 1.00 94.06 132 LYS A N 1
ATOM 1063 C CA . LYS A 1 132 ? 10.821 3.788 -5.026 1.00 94.06 132 LYS A CA 1
ATOM 1064 C C . LYS A 1 132 ? 9.999 4.529 -3.968 1.00 94.06 132 LYS A C 1
ATOM 1066 O O . LYS A 1 132 ? 10.327 4.440 -2.785 1.00 94.06 132 LYS A O 1
ATOM 1071 N N . ASP A 1 133 ? 8.936 5.210 -4.384 1.00 94.25 133 ASP A N 1
ATOM 1072 C CA . ASP A 1 133 ? 8.051 5.942 -3.476 1.00 94.25 133 ASP A CA 1
ATOM 1073 C C . ASP A 1 133 ? 7.314 4.970 -2.538 1.00 94.25 133 ASP A C 1
ATOM 1075 O O . ASP A 1 133 ? 7.330 5.152 -1.319 1.00 94.25 133 ASP A O 1
ATOM 1079 N N . LEU A 1 134 ? 6.787 3.862 -3.073 1.00 94.88 134 LEU A N 1
ATOM 1080 C CA . LEU A 1 134 ? 6.175 2.788 -2.282 1.00 94.88 134 LEU A CA 1
ATOM 1081 C C . LEU A 1 134 ? 7.157 2.164 -1.284 1.00 94.88 134 LEU A C 1
ATOM 1083 O O . LEU A 1 134 ? 6.793 1.938 -0.134 1.00 94.88 134 LEU A O 1
ATOM 1087 N N . THR A 1 135 ? 8.410 1.910 -1.676 1.00 95.69 135 THR A N 1
ATOM 1088 C CA . THR A 1 135 ? 9.442 1.402 -0.758 1.00 95.69 135 THR A CA 1
ATOM 1089 C C . THR A 1 135 ? 9.731 2.411 0.354 1.00 95.69 135 THR A C 1
ATOM 1091 O O . THR A 1 135 ? 9.901 2.019 1.507 1.00 95.69 135 THR A O 1
ATOM 1094 N N . SER A 1 136 ? 9.752 3.710 0.044 1.00 95.00 136 SER A N 1
ATOM 1095 C CA . SER A 1 136 ? 9.930 4.751 1.061 1.00 95.00 136 SER A CA 1
ATOM 1096 C C . SER A 1 136 ? 8.775 4.780 2.065 1.00 95.00 136 SER A C 1
ATOM 1098 O O . SER A 1 136 ? 9.012 5.006 3.250 1.00 95.00 136 SER A O 1
ATOM 1100 N N . ILE A 1 137 ? 7.539 4.548 1.617 1.00 94.12 137 ILE A N 1
ATOM 1101 C CA . ILE A 1 137 ? 6.369 4.448 2.502 1.00 94.12 137 ILE A CA 1
ATOM 1102 C C . ILE A 1 137 ? 6.436 3.169 3.335 1.00 94.12 137 ILE A C 1
ATOM 1104 O O . ILE A 1 137 ? 6.246 3.231 4.549 1.00 94.12 137 ILE A O 1
ATOM 1108 N N . ALA A 1 138 ? 6.763 2.039 2.706 1.00 93.62 138 ALA A N 1
ATOM 1109 C CA . ALA A 1 138 ? 6.896 0.744 3.365 1.00 93.62 138 ALA A CA 1
ATOM 1110 C C . ALA A 1 138 ? 7.920 0.776 4.508 1.00 93.62 138 ALA A C 1
ATOM 1112 O O . ALA A 1 138 ? 7.687 0.201 5.569 1.00 93.62 138 ALA A O 1
ATOM 1113 N N . ASN A 1 139 ? 9.026 1.498 4.317 1.00 94.19 139 ASN A N 1
ATOM 1114 C CA . ASN A 1 139 ? 10.060 1.707 5.332 1.00 94.19 139 ASN A CA 1
ATOM 1115 C C . ASN A 1 139 ? 9.750 2.862 6.300 1.00 94.19 139 ASN A C 1
ATOM 1117 O O . ASN A 1 139 ? 10.521 3.113 7.220 1.00 94.19 139 ASN A O 1
ATOM 1121 N N . GLY A 1 140 ? 8.636 3.571 6.110 1.00 91.12 140 GLY A N 1
ATOM 1122 C CA . GLY A 1 140 ? 8.227 4.704 6.942 1.00 91.12 140 GLY A CA 1
ATOM 1123 C C . GLY A 1 140 ? 7.719 4.321 8.335 1.00 91.12 140 GLY A C 1
ATOM 1124 O O . GLY A 1 140 ? 7.428 5.211 9.129 1.00 91.12 140 GLY A O 1
ATOM 1125 N N . GLY A 1 141 ? 7.599 3.022 8.616 1.00 92.25 141 GLY A N 1
ATOM 1126 C CA . GLY A 1 141 ? 7.322 2.465 9.939 1.00 92.25 141 GLY A CA 1
ATOM 1127 C C . GLY A 1 141 ? 5.876 2.562 10.423 1.00 92.25 141 GLY A C 1
ATOM 1128 O O . GLY A 1 141 ? 5.585 2.266 11.578 1.00 92.25 141 GLY A O 1
ATOM 1129 N N . TYR A 1 142 ? 4.941 2.955 9.553 1.00 92.38 142 TYR A N 1
ATOM 1130 C CA . TYR A 1 142 ? 3.523 3.102 9.904 1.00 92.38 142 TYR A CA 1
ATOM 1131 C C . TYR A 1 142 ? 2.921 1.827 10.508 1.00 92.38 142 TYR A C 1
ATOM 1133 O O . TYR A 1 142 ? 2.101 1.893 11.423 1.00 92.38 142 TYR A O 1
ATOM 1141 N N . LEU A 1 143 ? 3.334 0.668 9.996 1.00 94.31 143 LEU A N 1
ATOM 1142 C CA . LEU A 1 143 ? 2.784 -0.634 10.361 1.00 94.31 143 LEU A CA 1
ATOM 1143 C C . LEU A 1 143 ? 3.758 -1.484 11.190 1.00 94.31 143 LEU A C 1
ATOM 1145 O O . LEU A 1 143 ? 3.473 -2.646 11.434 1.00 94.31 143 LEU A O 1
ATOM 1149 N N . ASP A 1 144 ? 4.870 -0.923 11.681 1.00 93.12 144 ASP A N 1
ATOM 1150 C CA . ASP A 1 144 ? 5.913 -1.680 12.407 1.00 93.12 144 ASP A CA 1
ATOM 1151 C C . ASP A 1 144 ? 5.438 -2.266 13.748 1.00 93.12 144 ASP A C 1
ATOM 1153 O O . ASP A 1 144 ? 6.088 -3.138 14.315 1.00 93.12 144 ASP A O 1
ATOM 1157 N N . TRP A 1 145 ? 4.294 -1.811 14.259 1.00 93.25 145 TRP A N 1
ATOM 1158 C CA . TRP A 1 145 ? 3.644 -2.413 15.424 1.00 93.25 145 TRP A CA 1
ATOM 1159 C C . TRP A 1 145 ? 3.004 -3.779 15.114 1.00 93.25 145 TRP A C 1
ATOM 1161 O O . TRP A 1 145 ? 2.604 -4.482 16.040 1.00 93.25 145 TRP A O 1
ATOM 1171 N N . ILE A 1 146 ? 2.891 -4.142 13.833 1.00 92.12 146 ILE A N 1
ATOM 1172 C CA . ILE A 1 146 ? 2.450 -5.451 13.354 1.00 92.12 146 ILE A CA 1
ATOM 1173 C C . ILE A 1 146 ? 3.698 -6.300 13.098 1.00 92.12 146 ILE A C 1
ATOM 1175 O O . ILE A 1 146 ? 4.438 -6.057 12.140 1.00 92.12 146 ILE A O 1
ATOM 1179 N N . SER A 1 147 ? 3.900 -7.306 13.947 1.00 85.12 147 SER A N 1
ATOM 1180 C CA . SER A 1 147 ? 4.943 -8.323 13.794 1.00 85.12 147 SER A CA 1
ATOM 1181 C C . SER A 1 147 ? 4.346 -9.573 13.150 1.00 85.12 147 SER A C 1
ATOM 1183 O O . SER A 1 147 ? 3.412 -10.149 13.713 1.00 85.12 147 SER A O 1
ATOM 1185 N N . LEU A 1 148 ? 4.878 -9.966 11.990 1.00 85.12 148 LEU A N 1
ATOM 1186 C CA . LEU A 1 148 ? 4.464 -11.132 11.198 1.00 85.12 148 LEU A CA 1
ATOM 1187 C C . LEU A 1 148 ? 5.573 -12.179 11.127 1.00 85.12 148 LEU A C 1
ATOM 1189 O O . LEU A 1 148 ? 6.756 -11.765 11.108 1.00 85.12 148 LEU A O 1
#

Foldseek 3Di:
DDDDDDDPDDDDDPPALVCVVVDPDPPPDPPPPDDDPVRLLVVLLVLLVVLLVLLVVLVVVVVLLVVDDPLLNVLSVVLSVLSVVCNVCSVCVVVDDPLLSVLSVVLSVQLVPDDQDDPPDDNSVSSVSSSVSNSVSSVNCSRVVDDD

Radius of gyration: 18.59 Å; chains: 1; bounding box: 64×46×42 Å

Organism: Fomitopsis schrenkii (NCBI:txid2126942)

Sequence (148 aa):
PLPAPIRSNPTAQPCSLAERLSAPTPCSLPDFKKKSTKEVVGILEKKVHTTIEHYQAIFDKKYLFELLLGDSQRALHRFTDQLNWVSDNFDKADNWSKQQHNSILWACHCVGTIEFSTKEEPLVKRFRKVTKDLTSIANGGYLDWISL

=== Feature glossary ===
Legend for the data blocks above and below:

— What the protein is —

The amino-acid sequence is the protein's primary structure: the linear order of residues from the N-terminus to the C-terminus, written in one-letter code. Everything else here — the 3D coordinates, the secondary structure, the domain annotations — is ultimately a consequence of this string.

Functional annotations link the protein to curated databases. InterPro entries identify conserved domains and families by matching the sequence against member-database signatures (Pfam, PROSITE, CDD, …). Gene Ontology (GO) terms describe molecular function, biological process, and cellular component in a controlled vocabulary. CATH places the structure in a hierarchical fold classification (Class/Architecture/Topology/Homologous-superfamily). The organism is the source species.

— Where its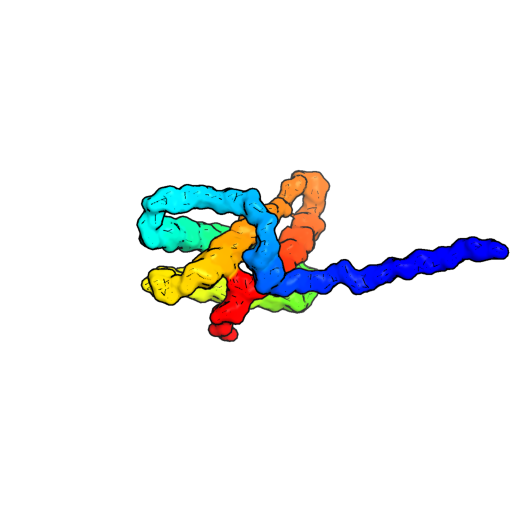 atoms are —

Atomic coordinates in PDBx/mmCIF format — the same representation the Protein Data Bank distributes. Each line of the _atom_site loop places one backbone atom in Cartesian space (units: ångströms, origin: arbitrary).

The six renders are orthographic views along the three Cartesian axes in both directions. Representation (cartoon, sticks, or surface) and color scheme (sequence-rainbow or by-chain) vary across proteins so the training set covers all the common visualization conventions.

— Local backbone conformation —

Eight-state secondary structure (DSSP): H is the canonical α-helix, G the tighter 3₁₀-helix, I the wider π-helix; E/B are β-structure, T and S are turns and bends, and '-' is everything else. DSSP derives these from the pattern of main-chain N–H···O=C hydrogen bonds, not from the sequence.

Three-state secondary structure (P-SEA) collapses the eight DSSP classes into helix (a), strand (b), and coil (c). P-SEA assigns these from Cα geometry alone — distances and angles — without requiring backbone oxygens, so it works on any Cα trace.

φ (phi) and ψ (psi) are the two rotatable backbone dihedrals per residue: φ is the C(i-1)–N–Cα–C torsion, ψ is the N–Cα–C–N(i+1) torsion, both in degrees on (−180°, 180°]. α-helical residues cluster near (−60°, −45°); β-strand residues near (−120°, +130°). A Ramachandran plot is simply a scatter of (φ, ψ) for every residue.

— Global shape and packing —

The geometric summary reports three shape descriptors. Rg (radius of gyration) measures how spread out the Cα atoms are about their centre of mass; compact globular proteins have small Rg, elongated or unfolded ones large. Cα contacts (<8 Å, |i−j|>4) count long-range residue pairs in spatial proximity — high for tightly packed folds, near zero for rods or random coil. The bounding-box extents give the protein's footprint along x, y, z in Å.

SASA measures how much of the protein is reachable by solvent. It is computed by rolling a water-sized probe over the atomic surface and summing the exposed area (Å²). Per-residue SASA distinguishes core (buried, low SASA) from surface (exposed, high SASA) residues; total SASA is a whole-molecule size measure.

Plot images: a contact map (which residues are close in 3D, as an N×N binary image), a Ramachandran scatter (backbone torsion angles, revealing secondary-structure composition at a glance), and — for AlphaFold structures — a PAE heatmap (pairwise prediction confidence).

— Structural neighborhood —

A 3Di character summarizes, for each residue, the relative orientation of the Cα frame of its nearest spatial neighbor. Because it encodes fold topology rather than chemistry, 3Di alignments detect remote structural similarity that sequence alignment misses.

The Foldseek neighbor list gi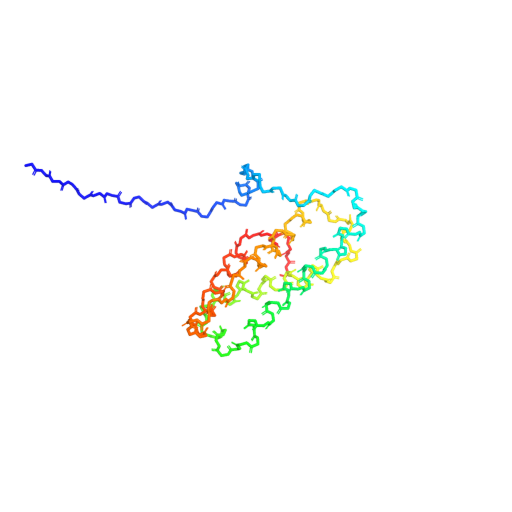ves the closest experimentally determined structures in the PDB, ranked by structural alignment. TM-score near 1 means near-identical fold; near 0.3 means only rough topology match. This is how one finds what a novel AlphaFold prediction most resembles in the solved-structure universe.

— Confidence and disorder —

For AlphaFold models, the B-factor field carries pLDDT — the model's own estimate of local accuracy on a 0–100 scale. Regions with pLDDT<50 should be treated as essentially unmodeled; they often correspond to intrinsically disordered segments.

Crystallographic B-factors measure how much each atom's electron density is smeared out, in Å². They rise in mobile loops and surface residues and fall in the buried interior. In AlphaFold models this column is repurposed to hold pLDDT instead.

Predicted Aligned Error (PAE) is an AlphaFold confidence matrix: entry (i, j) is the expected error in the position of residue j, in ångströms, when the prediction is superimposed on the true structure at residue i. Low PAE within a block of residues means that block is internally rigid and well-predicted; high PAE between two blocks means their relative placement is uncertain even if each block individually is confident.